Protein AF-A0A840XNC1-F1 (afdb_monomer_lite)

Foldseek 3Di:
DVLLVLLQVLLVQLQVQLCVVDDDNVLEDPGSVSLVVVCVVVVDDCPPHGSLLVSLLSLQVRLVVSPPPDSSSVSSLVSSCVSCVVVVNNVSNVVSVVVVVVVVVQVVCVVVVHDGPVVVPVPD

Radius of gyration: 16.2 Å; chains: 1; bounding box: 47×38×39 Å

Structure (mmCIF, N/CA/C/O backbone):
data_AF-A0A840XNC1-F1
#
_entry.id   AF-A0A840XNC1-F1
#
loop_
_atom_site.group_PDB
_atom_site.id
_atom_site.type_symbol
_atom_site.label_atom_id
_atom_site.label_alt_id
_atom_site.label_comp_id
_atom_site.label_asym_id
_atom_site.label_entity_id
_atom_site.label_seq_id
_atom_site.pdbx_PDB_ins_code
_atom_site.Cartn_x
_atom_site.Cartn_y
_atom_site.Cartn_z
_atom_site.occupancy
_atom_site.B_iso_or_equiv
_atom_site.auth_seq_id
_atom_site.auth_comp_id
_atom_site.auth_asym_id
_atom_site.auth_atom_id
_atom_site.pdbx_PDB_model_num
ATOM 1 N N . MET A 1 1 ? -0.980 -5.388 21.353 1.00 62.31 1 MET A N 1
ATOM 2 C CA . MET A 1 1 ? -1.779 -6.254 20.446 1.00 62.31 1 MET A CA 1
ATOM 3 C C . MET A 1 1 ? -2.781 -5.482 19.568 1.00 62.31 1 MET A C 1
ATOM 5 O O . MET A 1 1 ? -2.952 -5.842 18.411 1.00 62.31 1 MET A O 1
ATOM 9 N N . PHE A 1 2 ? -3.403 -4.395 20.051 1.00 86.94 2 PHE A N 1
ATOM 10 C CA . PHE A 1 2 ? -4.454 -3.657 19.321 1.00 86.94 2 PHE A CA 1
ATOM 11 C C . PHE A 1 2 ? -4.043 -3.033 17.978 1.00 86.94 2 PHE A C 1
ATOM 13 O O . PHE A 1 2 ? -4.868 -2.982 17.067 1.00 86.94 2 PHE A O 1
ATOM 20 N N . PHE A 1 3 ? -2.790 -2.585 17.837 1.00 92.50 3 PHE A N 1
ATOM 21 C CA . PHE A 1 3 ? -2.311 -1.920 16.620 1.00 92.50 3 PHE A CA 1
ATOM 22 C C . PHE A 1 3 ? -2.464 -2.804 15.376 1.00 92.50 3 PHE A C 1
ATOM 24 O O . PHE A 1 3 ? -3.212 -2.460 14.463 1.00 92.50 3 PHE A O 1
ATOM 31 N N . LYS A 1 4 ? -1.828 -3.986 15.379 1.00 91.19 4 LYS A N 1
ATOM 32 C CA . LYS A 1 4 ? -1.862 -4.932 14.254 1.00 91.19 4 LYS A CA 1
ATOM 33 C C . LYS A 1 4 ? -3.285 -5.360 13.913 1.00 91.19 4 LYS A C 1
ATOM 35 O O . LYS A 1 4 ? -3.645 -5.421 12.744 1.00 91.19 4 LYS A O 1
ATOM 40 N N . THR A 1 5 ? -4.130 -5.591 14.917 1.00 94.62 5 THR A N 1
ATOM 41 C CA . THR A 1 5 ? -5.539 -5.949 14.699 1.00 94.62 5 THR A CA 1
ATOM 42 C C . THR A 1 5 ? -6.315 -4.831 14.002 1.00 94.62 5 THR A C 1
ATOM 44 O O . THR A 1 5 ? -7.066 -5.104 13.061 1.00 94.62 5 THR A O 1
ATOM 47 N N . ARG A 1 6 ? -6.127 -3.571 14.424 1.00 95.50 6 ARG A N 1
ATOM 48 C CA . ARG A 1 6 ? -6.755 -2.398 13.792 1.00 95.50 6 ARG A CA 1
ATOM 49 C C . ARG A 1 6 ? -6.229 -2.188 12.371 1.00 95.50 6 ARG A C 1
ATOM 51 O O . ARG A 1 6 ? -7.036 -2.059 11.458 1.00 95.50 6 ARG A O 1
ATOM 58 N N . MET A 1 7 ? -4.918 -2.271 12.169 1.00 96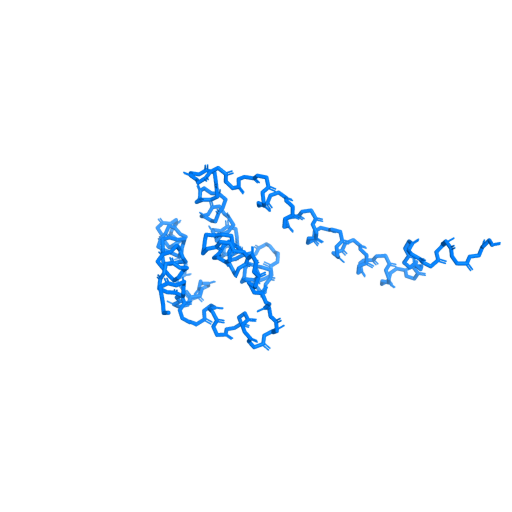.31 7 MET A N 1
ATOM 59 C CA . MET A 1 7 ? -4.273 -2.175 10.855 1.00 96.31 7 MET A CA 1
ATOM 60 C C . MET A 1 7 ? -4.792 -3.254 9.892 1.00 96.31 7 MET A C 1
ATOM 62 O O . MET A 1 7 ? -5.287 -2.946 8.811 1.00 96.31 7 MET A O 1
ATOM 66 N N . ARG A 1 8 ? -4.808 -4.527 10.314 1.00 96.06 8 ARG A N 1
ATOM 67 C CA . ARG A 1 8 ? -5.368 -5.641 9.527 1.00 96.06 8 ARG A CA 1
ATOM 68 C C . ARG A 1 8 ? -6.853 -5.469 9.224 1.00 96.06 8 ARG A C 1
ATOM 70 O O . ARG A 1 8 ? -7.336 -6.002 8.229 1.00 96.06 8 ARG A O 1
ATOM 77 N N . ARG A 1 9 ? -7.619 -4.797 10.089 1.00 96.88 9 ARG A N 1
ATOM 78 C CA . ARG A 1 9 ? -9.031 -4.485 9.814 1.00 96.88 9 ARG A CA 1
ATOM 79 C C . ARG A 1 9 ? -9.148 -3.491 8.656 1.00 96.88 9 ARG A C 1
ATOM 81 O O . ARG A 1 9 ? -9.991 -3.705 7.793 1.00 96.88 9 ARG A O 1
ATOM 88 N N . VAL A 1 10 ? -8.288 -2.474 8.608 1.00 96.94 10 VAL A N 1
ATOM 89 C CA . VAL A 1 10 ? -8.230 -1.522 7.486 1.00 96.94 10 VAL A CA 1
ATOM 90 C C . VAL A 1 10 ? -7.771 -2.221 6.203 1.00 96.94 10 VAL A C 1
ATOM 92 O O . VAL A 1 10 ? -8.471 -2.151 5.200 1.00 96.94 10 VAL A O 1
ATOM 95 N N . LEU A 1 11 ? -6.691 -3.010 6.246 1.00 96.50 11 LEU A N 1
ATOM 96 C CA . LEU A 1 11 ? -6.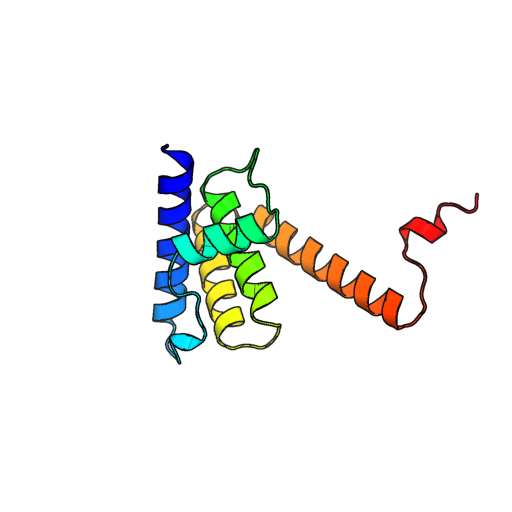226 -3.786 5.084 1.00 96.50 11 LEU A CA 1
ATOM 97 C C . LEU A 1 11 ? -7.301 -4.723 4.521 1.00 96.50 11 LEU A C 1
ATOM 99 O O . LEU A 1 11 ? -7.452 -4.839 3.309 1.00 96.50 11 LEU A O 1
ATOM 103 N N . ARG A 1 12 ? -8.080 -5.383 5.388 1.00 97.12 12 ARG A N 1
ATOM 104 C CA . ARG A 1 12 ? -9.199 -6.227 4.948 1.00 97.12 12 ARG A CA 1
ATOM 105 C C . ARG A 1 12 ? -10.277 -5.432 4.219 1.00 97.12 12 ARG A C 1
ATOM 107 O O . ARG A 1 12 ? -10.800 -5.938 3.234 1.00 97.12 12 ARG A O 1
ATOM 114 N N . ARG A 1 13 ? -10.592 -4.214 4.673 1.00 96.62 13 ARG A N 1
ATOM 115 C CA . ARG A 1 13 ? -11.542 -3.326 3.984 1.00 96.62 13 ARG A CA 1
ATOM 116 C C . ARG A 1 13 ? -11.026 -2.921 2.609 1.00 96.62 13 ARG A C 1
ATOM 118 O O . ARG A 1 13 ? -11.765 -3.050 1.642 1.00 96.62 13 ARG A O 1
ATOM 125 N N . ILE A 1 14 ? -9.756 -2.523 2.521 1.00 96.44 14 ILE A N 1
ATOM 126 C CA . ILE A 1 14 ? -9.111 -2.165 1.250 1.00 96.44 14 ILE A CA 1
ATOM 127 C C . ILE A 1 14 ? -9.146 -3.356 0.282 1.00 96.44 14 ILE A C 1
ATOM 129 O O . ILE A 1 14 ? -9.612 -3.217 -0.843 1.00 96.44 14 ILE A O 1
ATOM 133 N N . LEU A 1 15 ? -8.731 -4.549 0.724 1.00 94.88 15 LEU A N 1
ATOM 134 C CA . LEU A 1 15 ? -8.750 -5.753 -0.116 1.00 94.88 15 LEU A CA 1
ATOM 135 C C . LEU A 1 15 ? -10.167 -6.161 -0.533 1.00 94.88 15 LEU A C 1
ATOM 137 O O . LEU A 1 15 ? -10.369 -6.569 -1.673 1.00 94.88 15 LEU A O 1
ATOM 141 N N . ALA A 1 16 ? -11.147 -6.062 0.366 1.00 94.25 16 ALA A N 1
ATOM 142 C CA . ALA A 1 16 ? -12.540 -6.349 0.036 1.00 94.25 16 ALA A CA 1
ATOM 143 C C . ALA A 1 16 ? -13.070 -5.376 -1.026 1.00 94.25 16 ALA A C 1
ATOM 145 O O . ALA A 1 16 ? -13.666 -5.815 -2.005 1.00 94.25 16 ALA A O 1
ATOM 146 N N . ALA A 1 17 ? -12.786 -4.079 -0.878 1.00 94.00 17 ALA A N 1
ATOM 147 C CA . ALA A 1 17 ? -13.157 -3.067 -1.860 1.00 94.00 17 ALA A CA 1
ATOM 148 C C . ALA A 1 17 ? -12.459 -3.295 -3.210 1.00 94.00 17 ALA A C 1
ATOM 150 O O . ALA A 1 17 ? -13.109 -3.208 -4.245 1.00 94.00 17 ALA A O 1
ATOM 151 N N . ALA A 1 18 ? -11.172 -3.654 -3.212 1.00 92.94 18 ALA A N 1
ATOM 152 C CA . ALA A 1 18 ? -10.436 -3.964 -4.437 1.00 92.94 18 ALA A CA 1
ATOM 153 C C . ALA A 1 18 ? -11.006 -5.194 -5.166 1.00 92.94 18 ALA A C 1
ATOM 155 O O . ALA A 1 18 ? -11.054 -5.210 -6.392 1.00 92.94 18 ALA A O 1
ATOM 156 N N . ARG A 1 19 ? -11.468 -6.217 -4.432 1.00 91.50 19 ARG A N 1
ATOM 157 C CA . ARG A 1 19 ? -12.111 -7.412 -5.014 1.00 91.50 19 ARG A CA 1
ATOM 158 C C . ARG A 1 19 ? -13.509 -7.135 -5.551 1.00 91.50 19 ARG A C 1
ATOM 160 O O . ARG A 1 19 ? -13.899 -7.734 -6.546 1.00 91.50 19 ARG A O 1
ATOM 167 N N . ALA A 1 20 ? -14.246 -6.232 -4.910 1.00 90.50 20 ALA A N 1
ATOM 168 C CA . ALA A 1 20 ? -15.580 -5.843 -5.353 1.00 90.50 20 ALA A CA 1
ATOM 169 C C . ALA A 1 20 ? -15.571 -5.139 -6.724 1.00 90.50 20 ALA A C 1
ATOM 171 O O . ALA A 1 20 ? -16.586 -5.144 -7.408 1.00 90.50 20 ALA A O 1
ATOM 172 N N . GLU A 1 21 ? -14.430 -4.589 -7.158 1.00 86.38 21 GLU A N 1
ATOM 173 C CA . GLU A 1 21 ? -14.272 -4.005 -8.500 1.00 86.38 21 GLU A CA 1
ATOM 174 C C . GLU A 1 21 ? -14.200 -5.053 -9.637 1.00 86.38 21 GLU A C 1
ATOM 176 O O . GLU A 1 21 ? -14.108 -4.677 -10.803 1.00 86.38 21 GLU A O 1
ATOM 181 N N . GLY A 1 22 ? -14.257 -6.356 -9.325 1.00 75.06 22 GLY A N 1
ATOM 182 C CA . GLY A 1 22 ? -14.291 -7.449 -10.304 1.00 75.06 22 GLY A CA 1
ATOM 183 C C . GLY A 1 22 ? -12.932 -7.806 -10.927 1.00 75.06 22 GLY A C 1
ATOM 184 O O . GLY A 1 22 ? -11.919 -7.141 -10.700 1.00 75.06 22 GLY A O 1
ATOM 185 N N . GLY A 1 23 ? -12.907 -8.877 -11.730 1.00 70.38 23 GLY A N 1
ATOM 186 C CA . GLY A 1 23 ? -11.719 -9.423 -12.409 1.00 70.38 23 GLY A CA 1
ATOM 187 C C . GLY A 1 23 ? -11.028 -10.572 -11.663 1.00 70.38 23 GLY A C 1
ATOM 188 O O . GLY A 1 23 ? -11.504 -11.018 -10.624 1.00 70.38 23 GLY A O 1
ATOM 189 N N . ASP A 1 24 ? -9.915 -11.068 -12.216 1.00 72.12 24 ASP A N 1
ATOM 190 C CA . ASP A 1 24 ? -9.240 -12.268 -11.703 1.00 72.12 24 ASP A CA 1
ATOM 191 C C . ASP A 1 24 ? -8.741 -12.081 -10.250 1.00 72.12 24 ASP A C 1
ATOM 193 O O . ASP A 1 24 ? -7.865 -11.234 -10.007 1.00 72.12 24 ASP A O 1
ATOM 197 N N . PRO A 1 25 ? -9.261 -12.855 -9.275 1.00 66.00 25 PRO A N 1
ATOM 198 C CA . PRO A 1 25 ? -8.852 -12.766 -7.877 1.00 66.00 25 PRO A CA 1
ATOM 199 C C . PRO A 1 25 ? -7.382 -13.130 -7.649 1.00 66.00 25 PRO A C 1
ATOM 201 O O . PRO A 1 25 ? -6.812 -12.661 -6.664 1.00 66.00 25 PRO A O 1
ATOM 204 N N . VAL A 1 26 ? -6.755 -13.901 -8.546 1.00 71.88 26 VAL A N 1
ATOM 205 C CA . VAL A 1 26 ? -5.337 -14.296 -8.446 1.00 71.88 26 VAL A CA 1
ATOM 206 C C . VAL A 1 26 ? -4.411 -13.081 -8.516 1.00 71.88 26 VAL A C 1
ATOM 208 O O . VAL A 1 26 ? -3.342 -13.064 -7.911 1.00 71.88 26 VAL A O 1
ATOM 211 N N . SER A 1 27 ? -4.849 -12.019 -9.192 1.00 79.12 27 SER A N 1
ATOM 212 C CA . SER A 1 27 ? -4.077 -10.784 -9.310 1.00 79.12 27 SER A CA 1
ATOM 213 C C . SER A 1 27 ? -4.034 -9.953 -8.027 1.00 79.12 27 SER A C 1
ATOM 215 O O . SER A 1 27 ? -3.263 -9.006 -7.972 1.00 79.12 27 SER A O 1
ATOM 217 N N . LEU A 1 28 ? -4.848 -10.243 -7.005 1.00 85.38 28 LEU A N 1
ATOM 218 C CA . LEU A 1 28 ? -4.851 -9.488 -5.752 1.00 85.38 28 LEU A CA 1
ATOM 219 C C . LEU A 1 28 ? -4.208 -10.291 -4.614 1.00 85.38 28 LEU A C 1
ATOM 221 O O . LEU A 1 28 ? -4.349 -11.511 -4.549 1.00 85.38 28 LEU A O 1
ATOM 225 N N . PRO A 1 29 ? -3.574 -9.615 -3.640 1.00 86.00 29 PRO A N 1
ATOM 226 C CA . PRO A 1 29 ? -3.041 -10.282 -2.462 1.00 86.00 29 PRO A CA 1
ATOM 227 C C . PRO A 1 29 ? -4.117 -11.120 -1.741 1.00 86.00 29 PRO A C 1
ATOM 229 O O . PRO A 1 29 ? -5.239 -10.636 -1.536 1.00 86.00 29 PRO A O 1
ATOM 232 N N . PRO A 1 30 ? -3.807 -12.356 -1.305 1.00 85.38 30 PRO A N 1
ATOM 233 C CA . PRO A 1 30 ? -4.808 -13.278 -0.766 1.00 85.38 30 PRO A CA 1
ATOM 234 C C . PRO A 1 30 ? -5.353 -12.833 0.595 1.00 85.38 30 PRO A C 1
ATOM 236 O O . PRO A 1 30 ? -6.554 -12.937 0.855 1.00 85.38 30 PRO A O 1
ATOM 239 N N . THR A 1 31 ? -4.514 -12.284 1.478 1.00 91.56 31 THR A N 1
ATOM 240 C CA . THR A 1 31 ? -4.945 -11.872 2.822 1.00 91.56 31 THR A CA 1
ATOM 241 C C . THR A 1 31 ? -4.212 -10.631 3.329 1.00 91.56 31 THR A C 1
ATOM 243 O O . THR A 1 31 ? -3.116 -10.296 2.887 1.00 91.56 31 THR A O 1
ATOM 246 N N . ALA A 1 32 ? -4.800 -9.968 4.329 1.00 92.69 32 ALA A N 1
ATOM 247 C CA . ALA A 1 32 ? -4.137 -8.877 5.044 1.00 92.69 32 ALA A CA 1
ATOM 248 C C . ALA A 1 32 ? -2.898 -9.349 5.829 1.00 92.69 32 ALA A C 1
ATOM 250 O O . ALA A 1 32 ? -1.948 -8.590 5.980 1.00 92.69 32 ALA A O 1
ATOM 251 N N . ALA A 1 33 ? -2.901 -10.593 6.326 1.00 94.06 33 ALA A N 1
ATOM 252 C CA . ALA A 1 33 ? -1.745 -11.171 7.012 1.00 94.06 33 ALA A CA 1
ATOM 253 C C . ALA A 1 33 ? -0.591 -11.444 6.037 1.00 94.06 33 ALA A C 1
ATOM 255 O O . ALA A 1 33 ? 0.556 -11.176 6.374 1.00 94.06 33 ALA A O 1
ATOM 256 N N . TYR A 1 34 ? -0.905 -11.903 4.821 1.00 93.44 34 TYR A N 1
ATOM 257 C CA . TYR A 1 34 ? 0.068 -12.042 3.739 1.00 93.44 34 TYR A CA 1
ATOM 258 C C . TYR A 1 34 ? 0.710 -10.694 3.393 1.00 93.44 34 TYR A C 1
ATOM 260 O O . TYR A 1 34 ? 1.929 -10.599 3.321 1.00 93.44 34 TYR A O 1
ATOM 268 N N . LEU A 1 35 ? -0.099 -9.637 3.256 1.00 92.50 35 LEU A N 1
ATOM 269 C CA . LEU A 1 35 ? 0.406 -8.287 3.005 1.00 92.50 35 LEU A CA 1
ATOM 270 C C . LEU A 1 35 ? 1.314 -7.760 4.119 1.00 92.50 35 LEU A C 1
ATOM 272 O O . LEU A 1 35 ? 2.385 -7.234 3.832 1.00 92.50 35 LEU A O 1
ATOM 276 N N . GLU A 1 36 ? 0.914 -7.923 5.383 1.00 93.38 36 GLU A N 1
ATOM 277 C CA . GLU A 1 36 ? 1.768 -7.554 6.518 1.00 93.38 36 GLU A CA 1
ATOM 278 C C . GLU A 1 36 ? 3.087 -8.334 6.500 1.00 93.38 36 GLU A C 1
ATOM 280 O O . GLU A 1 36 ? 4.143 -7.741 6.700 1.00 93.38 36 GLU A O 1
ATOM 285 N N . GLY A 1 37 ? 3.033 -9.648 6.256 1.00 92.50 37 GLY A N 1
ATOM 286 C CA . GLY A 1 37 ? 4.222 -10.495 6.187 1.00 92.50 37 GLY A CA 1
ATOM 287 C C . GLY A 1 37 ? 5.174 -10.068 5.072 1.00 92.50 37 GLY A C 1
ATOM 288 O O . GLY A 1 37 ? 6.370 -9.949 5.313 1.00 92.50 37 GLY A O 1
ATOM 289 N N . GLN A 1 38 ? 4.645 -9.759 3.885 1.00 92.25 38 GLN A N 1
ATOM 290 C CA . GLN A 1 38 ? 5.445 -9.271 2.759 1.00 92.25 38 GLN A CA 1
ATOM 291 C C . GLN A 1 38 ? 6.076 -7.906 3.039 1.00 92.25 38 GLN A C 1
ATOM 293 O O . GLN A 1 38 ? 7.248 -7.693 2.739 1.00 92.25 38 GLN A O 1
ATOM 298 N N . ALA A 1 39 ? 5.328 -6.987 3.652 1.00 91.88 39 ALA A N 1
ATOM 299 C CA . ALA A 1 39 ? 5.871 -5.692 4.037 1.00 91.88 39 ALA A CA 1
ATOM 300 C C . ALA A 1 39 ? 6.988 -5.843 5.087 1.00 91.88 39 ALA A C 1
ATOM 302 O O . ALA A 1 39 ? 8.055 -5.251 4.940 1.00 91.88 39 ALA A O 1
ATOM 303 N N . ALA A 1 40 ? 6.796 -6.705 6.091 1.00 92.12 40 ALA A N 1
ATOM 304 C CA . ALA A 1 40 ? 7.827 -7.008 7.083 1.00 92.12 40 ALA A CA 1
ATOM 305 C C . ALA A 1 40 ? 9.077 -7.653 6.458 1.00 92.12 40 ALA A C 1
ATOM 307 O O . ALA A 1 40 ? 10.192 -7.274 6.805 1.00 92.12 40 ALA A O 1
ATOM 308 N N . ALA A 1 41 ? 8.907 -8.581 5.509 1.00 91.31 41 ALA A N 1
ATOM 309 C CA . ALA A 1 41 ? 10.015 -9.224 4.797 1.00 91.31 41 ALA A CA 1
ATOM 310 C C . ALA A 1 41 ? 10.842 -8.232 3.958 1.00 91.31 41 ALA A C 1
ATOM 312 O O . ALA A 1 41 ? 12.032 -8.445 3.748 1.00 91.31 41 ALA A O 1
ATOM 313 N N . ARG A 1 42 ? 10.231 -7.126 3.520 1.00 87.25 42 ARG A N 1
ATOM 314 C CA . ARG A 1 42 ? 10.903 -6.008 2.835 1.00 87.25 42 ARG A CA 1
ATOM 315 C C . ARG A 1 42 ? 11.496 -4.966 3.786 1.00 87.25 42 ARG A C 1
ATOM 317 O O . ARG A 1 42 ? 12.020 -3.959 3.327 1.00 87.25 42 ARG A O 1
ATOM 324 N N . GLY A 1 43 ? 11.403 -5.182 5.097 1.00 90.50 43 GLY A N 1
ATOM 325 C CA . GLY A 1 43 ? 11.931 -4.259 6.099 1.00 90.50 43 GLY A CA 1
ATOM 326 C C . GLY A 1 43 ? 11.101 -2.987 6.290 1.00 90.50 43 GLY A C 1
ATOM 327 O O . GLY A 1 43 ? 11.598 -2.034 6.888 1.00 9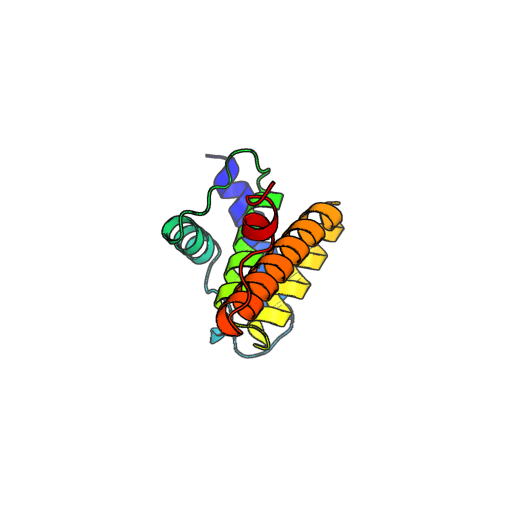0.50 43 GLY A O 1
ATOM 328 N N . LEU A 1 44 ? 9.844 -2.948 5.826 1.00 89.81 44 LEU A N 1
ATOM 329 C CA . LEU A 1 44 ? 8.973 -1.797 6.070 1.00 89.81 44 LEU A CA 1
ATOM 330 C C . LEU A 1 44 ? 8.683 -1.651 7.562 1.00 89.81 44 LEU A C 1
ATOM 332 O O . LEU A 1 44 ? 8.103 -2.529 8.205 1.00 89.81 44 LEU A O 1
ATOM 336 N N . SER A 1 45 ? 9.055 -0.492 8.096 1.00 87.69 45 SER A N 1
ATOM 337 C CA . SER A 1 45 ? 8.695 -0.074 9.442 1.00 87.69 45 SER A CA 1
ATOM 338 C C . SER A 1 45 ? 7.447 0.798 9.395 1.00 87.69 45 SER A C 1
ATOM 340 O O . SER A 1 45 ? 7.348 1.734 8.611 1.00 87.69 45 SER A O 1
ATOM 342 N N . TRP A 1 46 ? 6.508 0.521 10.291 1.00 88.00 46 TRP A N 1
ATOM 343 C CA . TRP A 1 46 ? 5.321 1.347 10.539 1.00 88.00 46 TRP A CA 1
ATOM 344 C C . TRP A 1 46 ? 5.348 1.953 11.947 1.00 88.00 46 TRP A C 1
ATOM 346 O O . TRP A 1 46 ? 4.311 2.199 12.567 1.00 88.00 46 TRP A O 1
ATOM 356 N N . ARG A 1 47 ? 6.549 2.155 12.501 1.00 87.94 47 ARG A N 1
ATOM 357 C CA . ARG A 1 47 ? 6.730 2.837 13.785 1.00 87.94 47 ARG A CA 1
ATOM 358 C C . ARG A 1 47 ? 6.396 4.321 13.621 1.00 87.94 47 ARG A C 1
ATOM 360 O O . ARG A 1 47 ? 6.861 4.951 12.685 1.00 87.94 47 ARG A O 1
ATOM 367 N N . GLY A 1 48 ? 5.598 4.866 14.537 1.00 90.56 48 GLY A N 1
ATOM 368 C CA . GLY A 1 48 ? 5.151 6.264 14.472 1.00 90.56 48 GLY A CA 1
ATOM 369 C C . GLY A 1 48 ? 3.948 6.504 13.555 1.00 90.56 48 GLY A C 1
ATOM 370 O O . GLY A 1 48 ? 3.366 7.578 13.618 1.00 90.56 48 GLY A O 1
ATOM 371 N N . LEU A 1 49 ? 3.524 5.503 12.777 1.00 94.62 49 LEU A N 1
ATOM 372 C CA . LEU A 1 49 ? 2.299 5.570 11.984 1.00 94.62 49 LEU A CA 1
ATOM 373 C C . LEU A 1 49 ? 1.091 5.140 12.814 1.00 94.62 49 LEU A C 1
ATOM 375 O O . LEU A 1 49 ? 1.178 4.244 13.656 1.00 94.62 49 LEU A O 1
ATOM 379 N N . SER A 1 50 ? -0.069 5.719 12.530 1.00 96.25 50 SER A N 1
ATOM 380 C CA . SER A 1 50 ? -1.352 5.182 12.971 1.00 96.25 50 SER A CA 1
ATOM 381 C C . SER A 1 50 ? -1.665 3.851 12.261 1.00 96.25 50 SER A C 1
ATOM 383 O O . SER A 1 50 ? -1.125 3.552 11.192 1.00 96.25 50 SER A O 1
ATOM 385 N N . PRO A 1 51 ? -2.591 3.027 12.792 1.00 96.56 51 PRO A N 1
ATOM 386 C CA . PRO A 1 51 ? -2.967 1.772 12.139 1.00 96.56 51 PRO A CA 1
ATOM 387 C C . PRO A 1 51 ? -3.516 1.942 10.714 1.00 96.56 51 PRO A C 1
ATOM 389 O O . PRO A 1 51 ? -3.434 1.009 9.919 1.00 96.56 51 PRO A O 1
ATOM 392 N N . ALA A 1 52 ? -4.122 3.093 10.407 1.00 96.56 52 ALA A N 1
ATOM 393 C CA . ALA A 1 52 ? -4.666 3.376 9.084 1.00 96.56 52 ALA A CA 1
ATOM 394 C C . ALA A 1 52 ? -3.563 3.788 8.101 1.00 96.56 52 ALA A C 1
ATOM 396 O O . ALA A 1 52 ? -3.514 3.243 7.004 1.00 96.56 52 ALA A O 1
ATOM 397 N N . GLU A 1 53 ? -2.641 4.659 8.515 1.00 97.38 53 GLU A N 1
ATOM 398 C CA . GLU A 1 53 ? -1.466 5.035 7.714 1.00 97.38 53 GLU A CA 1
ATOM 399 C C . GLU A 1 53 ? -0.591 3.817 7.407 1.00 97.38 53 GLU A C 1
ATOM 401 O O . GLU A 1 53 ? -0.229 3.590 6.257 1.00 97.38 53 GLU A O 1
ATOM 406 N N . ALA A 1 54 ? -0.346 2.957 8.401 1.00 96.50 54 ALA A N 1
ATOM 407 C CA . ALA A 1 54 ? 0.384 1.708 8.200 1.00 96.50 54 ALA A CA 1
ATOM 408 C C . ALA A 1 54 ? -0.305 0.782 7.181 1.00 96.50 54 ALA A C 1
ATOM 410 O O . ALA A 1 54 ? 0.353 0.173 6.342 1.00 96.50 54 ALA A O 1
ATOM 411 N N . ALA A 1 55 ? -1.637 0.684 7.223 1.00 97.00 55 ALA A N 1
ATOM 412 C CA . ALA A 1 55 ? -2.393 -0.108 6.256 1.00 97.00 55 ALA A CA 1
ATOM 413 C C . ALA A 1 55 ? -2.314 0.473 4.835 1.00 97.00 55 ALA A C 1
ATOM 415 O O . ALA A 1 55 ? -2.190 -0.292 3.880 1.00 97.00 55 ALA A O 1
ATOM 416 N N . LEU A 1 56 ? -2.368 1.800 4.695 1.00 96.81 56 LEU A N 1
ATOM 417 C CA . LEU A 1 56 ? -2.223 2.484 3.410 1.00 96.81 56 LEU A CA 1
ATOM 418 C C . LEU A 1 56 ? -0.817 2.305 2.833 1.00 96.81 56 LEU A C 1
ATOM 420 O O . LEU A 1 56 ? -0.700 1.955 1.664 1.00 96.81 56 LEU A O 1
ATOM 424 N N . LEU A 1 57 ? 0.226 2.443 3.658 1.00 96.06 57 LEU A N 1
ATOM 425 C CA . LEU A 1 57 ? 1.611 2.177 3.266 1.00 96.06 57 LEU A CA 1
ATOM 426 C C . LEU A 1 57 ? 1.778 0.739 2.752 1.00 96.06 57 LEU A C 1
ATOM 428 O O . LEU A 1 57 ? 2.277 0.524 1.653 1.00 96.06 57 LEU A O 1
ATOM 432 N N . ILE A 1 58 ? 1.293 -0.256 3.503 1.00 96.00 58 ILE A N 1
ATOM 433 C CA . ILE A 1 58 ? 1.364 -1.668 3.093 1.00 96.00 58 ILE A CA 1
ATOM 434 C C . ILE A 1 58 ? 0.596 -1.911 1.781 1.00 96.00 58 ILE A C 1
ATOM 436 O O . ILE A 1 58 ? 1.061 -2.659 0.922 1.00 96.00 58 ILE A O 1
ATOM 440 N N . ALA A 1 59 ? -0.583 -1.304 1.613 1.00 95.31 59 ALA A N 1
ATOM 441 C CA . ALA A 1 59 ? -1.365 -1.428 0.383 1.00 95.31 59 ALA A CA 1
ATOM 442 C C . ALA A 1 59 ? -0.666 -0.765 -0.817 1.00 95.31 59 ALA A C 1
ATOM 444 O O . ALA A 1 59 ? -0.680 -1.324 -1.914 1.00 95.31 59 ALA A O 1
ATOM 445 N N . HIS A 1 60 ? -0.023 0.384 -0.606 1.00 94.75 60 HIS A N 1
ATOM 446 C CA . HIS A 1 60 ? 0.769 1.075 -1.618 1.00 94.75 60 HIS A CA 1
ATOM 447 C C . HIS A 1 60 ? 1.973 0.232 -2.062 1.00 94.75 60 HIS A C 1
ATOM 449 O O . HIS A 1 60 ? 2.173 0.012 -3.252 1.00 94.75 60 HIS A O 1
ATOM 455 N N . GLU A 1 61 ? 2.714 -0.340 -1.119 1.00 93.31 61 GLU A N 1
ATOM 456 C CA . GLU A 1 61 ? 3.854 -1.224 -1.396 1.00 93.31 61 GLU A CA 1
ATOM 457 C 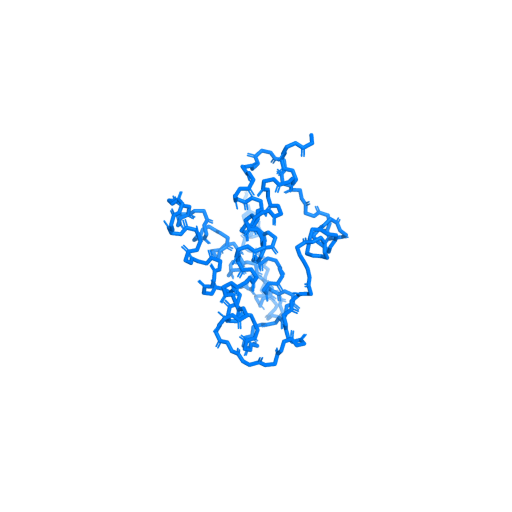C . GLU A 1 61 ? 3.453 -2.509 -2.122 1.00 93.31 61 GLU A C 1
ATOM 459 O O . GLU A 1 61 ? 4.151 -3.007 -3.011 1.00 93.31 61 GLU A O 1
ATOM 464 N N . ALA A 1 62 ? 2.292 -3.057 -1.771 1.00 93.19 62 ALA A N 1
ATOM 465 C CA . ALA A 1 62 ? 1.718 -4.177 -2.497 1.00 93.19 62 ALA A CA 1
ATOM 466 C C . ALA A 1 62 ? 1.392 -3.795 -3.944 1.00 93.19 62 ALA A C 1
ATOM 468 O O . ALA A 1 62 ? 1.755 -4.535 -4.854 1.00 93.19 62 ALA A O 1
ATOM 469 N N . ARG A 1 63 ? 0.774 -2.626 -4.158 1.00 92.12 63 ARG A N 1
ATOM 470 C CA . ARG A 1 63 ? 0.484 -2.091 -5.494 1.00 92.12 63 ARG A CA 1
ATOM 471 C C . ARG A 1 63 ? 1.760 -1.954 -6.324 1.00 92.12 63 ARG A C 1
ATOM 473 O O . ARG A 1 63 ? 1.784 -2.428 -7.456 1.00 92.12 63 ARG A O 1
ATOM 480 N N . LEU A 1 64 ? 2.814 -1.352 -5.770 1.00 90.62 64 LEU A N 1
ATOM 481 C CA . LEU A 1 64 ? 4.092 -1.184 -6.470 1.00 90.62 64 LEU A CA 1
ATOM 482 C C . LEU A 1 64 ? 4.695 -2.534 -6.879 1.00 90.62 64 LEU A C 1
ATOM 484 O O . LEU A 1 64 ? 5.116 -2.704 -8.021 1.00 90.62 64 LEU A O 1
ATOM 488 N N . ALA A 1 65 ? 4.668 -3.521 -5.982 1.00 89.44 65 ALA A N 1
ATOM 489 C CA . ALA A 1 65 ? 5.197 -4.855 -6.260 1.00 89.44 65 ALA A CA 1
ATOM 490 C C . ALA A 1 65 ? 4.415 -5.640 -7.322 1.00 89.44 65 ALA A C 1
ATOM 492 O O . ALA A 1 65 ? 4.961 -6.562 -7.920 1.00 89.44 65 ALA A O 1
ATOM 493 N N . MET A 1 66 ? 3.150 -5.294 -7.554 1.00 89.31 66 MET A N 1
ATOM 494 C CA . MET A 1 66 ? 2.340 -5.887 -8.619 1.00 89.31 66 MET A CA 1
ATOM 495 C C . MET A 1 66 ? 2.669 -5.320 -10.007 1.00 89.31 66 MET A C 1
ATOM 497 O O . MET A 1 66 ? 2.210 -5.864 -11.009 1.00 89.31 66 MET A O 1
ATOM 501 N N . GLY A 1 67 ? 3.455 -4.243 -10.075 1.00 84.19 67 GLY A N 1
ATOM 502 C CA . GLY A 1 67 ? 3.865 -3.602 -11.316 1.00 84.19 67 GLY A CA 1
ATOM 503 C C . GLY A 1 67 ? 2.854 -2.578 -11.833 1.00 84.19 67 GLY A C 1
ATOM 504 O O . GLY A 1 67 ? 1.631 -2.772 -11.787 1.00 84.19 67 GLY A O 1
ATOM 505 N N . ALA A 1 68 ? 3.396 -1.474 -12.352 1.00 73.75 68 ALA A N 1
ATOM 506 C CA . ALA A 1 68 ? 2.624 -0.422 -12.998 1.00 73.75 68 ALA A CA 1
ATOM 507 C C . ALA A 1 68 ? 1.847 -0.986 -14.201 1.00 73.75 68 ALA A C 1
ATOM 509 O O . ALA A 1 68 ? 2.389 -1.744 -15.002 1.00 73.75 68 ALA A O 1
ATOM 510 N N . GLY A 1 69 ? 0.568 -0.621 -14.315 1.00 75.19 69 GLY A N 1
ATOM 511 C CA . GLY A 1 69 ? -0.304 -1.050 -15.414 1.00 75.19 69 GLY A CA 1
ATOM 512 C C . GLY A 1 69 ? -1.049 -2.369 -15.190 1.00 75.19 69 GLY A C 1
ATOM 513 O O . GLY A 1 69 ? -1.929 -2.698 -15.984 1.00 75.19 69 GLY A O 1
ATOM 514 N N . SER A 1 70 ? -0.786 -3.110 -14.105 1.00 88.75 70 SER A N 1
ATOM 515 C CA . SER A 1 70 ? -1.602 -4.289 -13.793 1.00 88.75 70 SER A CA 1
ATOM 516 C C . SER A 1 70 ? -3.010 -3.885 -13.331 1.00 88.75 70 SER A C 1
ATOM 518 O O . SER A 1 70 ? -3.194 -2.955 -12.538 1.00 88.75 70 SER A O 1
ATOM 520 N N . ALA A 1 71 ? -4.031 -4.619 -13.787 1.00 89.00 71 ALA A N 1
ATOM 521 C CA . ALA A 1 71 ? -5.416 -4.378 -13.372 1.00 89.00 71 ALA A CA 1
ATOM 522 C C . ALA A 1 71 ? -5.586 -4.499 -11.846 1.00 89.00 71 ALA A C 1
ATOM 524 O O . ALA A 1 71 ? -6.331 -3.736 -11.231 1.00 89.00 71 ALA A O 1
ATOM 525 N N . GLY A 1 72 ? -4.854 -5.429 -11.222 1.00 90.19 72 GLY A N 1
ATOM 526 C CA . GLY A 1 72 ? -4.826 -5.587 -9.773 1.00 90.19 72 GLY A CA 1
ATOM 527 C C . GLY A 1 72 ? -4.248 -4.365 -9.052 1.00 90.19 72 GLY A C 1
ATOM 528 O O . GLY A 1 72 ? -4.826 -3.939 -8.053 1.00 90.19 72 GLY A O 1
ATOM 529 N N . ALA A 1 73 ? -3.170 -3.764 -9.573 1.00 91.62 73 ALA A N 1
ATOM 530 C CA . ALA A 1 73 ? -2.566 -2.576 -8.977 1.00 91.62 73 ALA A CA 1
ATOM 531 C C . ALA A 1 73 ? -3.538 -1.393 -9.035 1.00 91.62 73 ALA A C 1
ATOM 533 O O . ALA A 1 73 ? -3.776 -0.755 -8.015 1.00 91.62 73 ALA A O 1
ATOM 534 N N . ALA A 1 74 ? -4.181 -1.165 -10.184 1.00 91.50 74 ALA A N 1
ATOM 535 C CA . ALA A 1 74 ? -5.148 -0.079 -10.347 1.00 91.50 74 ALA A CA 1
ATOM 536 C C . ALA A 1 74 ? -6.365 -0.218 -9.412 1.00 91.50 74 ALA A C 1
ATOM 538 O O . ALA A 1 74 ? -6.825 0.764 -8.828 1.00 91.50 74 ALA A O 1
ATOM 539 N N . ARG A 1 75 ? -6.879 -1.442 -9.228 1.00 92.94 75 ARG A N 1
ATOM 540 C CA . ARG A 1 75 ? -7.964 -1.713 -8.266 1.00 92.94 75 ARG A CA 1
ATOM 541 C C . ARG A 1 75 ? -7.524 -1.454 -6.830 1.00 92.94 75 ARG A C 1
ATOM 543 O O . ARG A 1 75 ? -8.248 -0.820 -6.063 1.00 92.94 75 ARG A O 1
ATOM 550 N N . LEU A 1 76 ? -6.340 -1.942 -6.462 1.00 93.38 76 LEU A N 1
ATOM 551 C CA . LEU A 1 76 ? -5.806 -1.763 -5.117 1.00 93.38 76 LEU A CA 1
ATOM 552 C C . LEU A 1 76 ? -5.546 -0.282 -4.811 1.00 93.38 76 LEU A C 1
ATOM 554 O O . LEU A 1 76 ? -5.870 0.173 -3.717 1.00 93.38 76 LEU A O 1
ATOM 558 N N . GLU A 1 77 ? -5.047 0.470 -5.791 1.00 94.38 77 GLU A N 1
ATOM 559 C CA . GLU A 1 77 ? -4.849 1.917 -5.720 1.00 94.38 77 GLU A CA 1
ATOM 560 C C . GLU A 1 77 ? -6.157 2.655 -5.443 1.00 94.38 77 GLU A C 1
ATOM 562 O O . GLU A 1 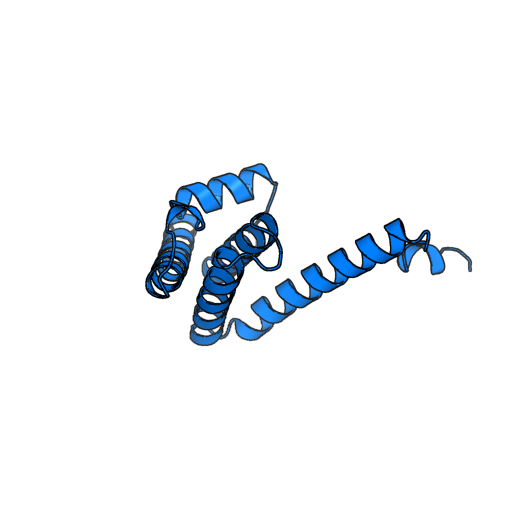77 ? -6.258 3.393 -4.465 1.00 94.38 77 GLU A O 1
ATOM 567 N N . ARG A 1 78 ? -7.190 2.420 -6.261 1.00 94.50 78 ARG A N 1
ATOM 568 C CA . ARG A 1 78 ? -8.496 3.067 -6.087 1.00 94.50 78 ARG A CA 1
ATOM 569 C C . ARG A 1 78 ? -9.118 2.733 -4.736 1.00 94.50 78 ARG A C 1
ATOM 571 O O . ARG A 1 78 ? -9.643 3.621 -4.065 1.00 94.50 78 ARG A O 1
ATOM 578 N N . ALA A 1 79 ? -9.039 1.473 -4.313 1.00 95.81 79 ALA A N 1
ATOM 579 C CA . ALA A 1 79 ? -9.545 1.043 -3.015 1.00 95.81 79 ALA A CA 1
ATOM 580 C C . ALA A 1 79 ? -8.801 1.710 -1.846 1.00 95.81 79 ALA A C 1
ATOM 582 O O . ALA A 1 79 ? -9.442 2.193 -0.911 1.00 95.81 79 ALA A O 1
ATOM 583 N N . ALA A 1 80 ? -7.468 1.764 -1.903 1.00 95.88 80 ALA A N 1
ATOM 584 C CA . ALA A 1 80 ? -6.649 2.415 -0.885 1.00 95.88 80 ALA A CA 1
ATOM 585 C C . ALA A 1 80 ? -6.895 3.930 -0.844 1.00 95.88 80 ALA A C 1
ATOM 587 O O . ALA A 1 80 ? -7.092 4.480 0.237 1.00 95.88 80 ALA A O 1
ATOM 588 N N . ARG A 1 81 ? -6.987 4.587 -2.005 1.00 96.31 81 ARG A N 1
ATOM 589 C CA . ARG A 1 81 ? -7.274 6.021 -2.111 1.00 96.31 81 ARG A CA 1
ATOM 590 C C . ARG A 1 81 ? -8.630 6.389 -1.511 1.00 96.31 81 ARG A C 1
ATOM 592 O O . ARG A 1 81 ? -8.694 7.298 -0.690 1.00 96.31 81 ARG A O 1
ATOM 599 N N . ARG A 1 82 ? -9.694 5.640 -1.826 1.00 96.19 82 ARG A N 1
ATOM 600 C CA . ARG A 1 82 ? -11.019 5.863 -1.216 1.00 96.19 82 ARG A CA 1
ATOM 601 C C . ARG A 1 82 ? -10.997 5.666 0.302 1.00 96.19 82 ARG A C 1
ATOM 603 O O . ARG A 1 82 ? -11.624 6.432 1.028 1.00 96.19 82 ARG A O 1
ATOM 610 N N . GLU A 1 83 ? -10.274 4.660 0.802 1.00 96.81 83 GLU A N 1
ATOM 611 C CA . GLU A 1 83 ? -10.135 4.449 2.251 1.00 96.81 83 GLU A CA 1
ATOM 612 C C . GLU A 1 83 ? -9.308 5.566 2.915 1.00 96.81 83 GLU A C 1
ATOM 614 O O . GLU A 1 83 ? -9.606 5.940 4.050 1.00 96.81 83 GLU A O 1
ATOM 619 N N . ALA A 1 84 ? -8.310 6.127 2.224 1.00 95.88 84 ALA A N 1
ATOM 620 C CA . ALA A 1 84 ? -7.553 7.283 2.694 1.00 95.88 84 ALA A CA 1
ATOM 621 C C . ALA A 1 84 ? -8.439 8.535 2.779 1.00 95.88 84 ALA A C 1
ATOM 623 O O . ALA A 1 84 ? -8.494 9.176 3.828 1.00 95.88 84 ALA A O 1
ATOM 624 N N . GLU A 1 85 ? -9.185 8.845 1.717 1.00 95.88 85 GLU A N 1
ATOM 625 C CA . GLU A 1 85 ? -10.118 9.978 1.655 1.00 95.88 85 GLU A CA 1
ATOM 626 C C . GLU A 1 85 ? -11.191 9.884 2.750 1.00 95.88 85 GLU A C 1
ATOM 628 O O . GLU A 1 85 ? -11.367 10.825 3.522 1.00 95.88 85 GLU A O 1
ATOM 633 N N . ALA A 1 86 ? -11.814 8.712 2.919 1.00 95.62 86 ALA A N 1
ATOM 634 C CA . ALA A 1 86 ? -12.821 8.468 3.958 1.00 95.62 86 ALA A CA 1
ATOM 635 C C . ALA A 1 86 ? -12.298 8.649 5.398 1.00 95.62 86 ALA A C 1
ATOM 637 O O . ALA A 1 86 ? -13.084 8.723 6.342 1.00 95.62 86 ALA A O 1
ATOM 638 N N . ARG A 1 87 ? -10.975 8.682 5.586 1.00 95.50 87 ARG A N 1
ATOM 639 C CA . ARG A 1 87 ? -10.309 8.852 6.883 1.00 95.50 87 ARG A CA 1
ATOM 640 C C . ARG A 1 87 ? -9.611 10.201 7.038 1.00 95.50 87 ARG A C 1
ATOM 642 O O . ARG A 1 87 ? -8.964 10.405 8.060 1.00 95.50 87 ARG A O 1
ATOM 649 N N . GLY A 1 88 ? -9.693 11.087 6.044 1.00 95.88 88 GLY A N 1
ATOM 650 C CA . GLY 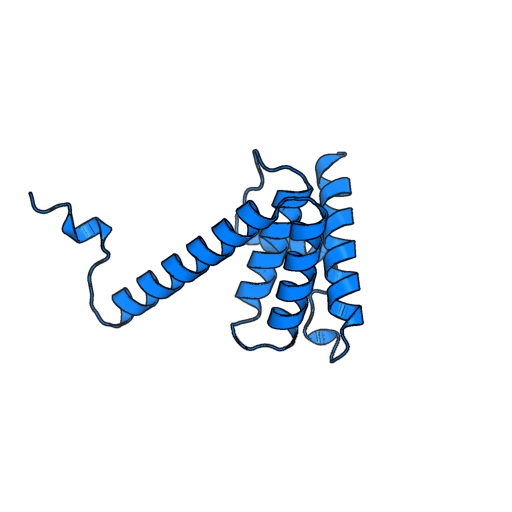A 1 88 ? -8.932 12.341 6.033 1.00 95.88 88 GLY A CA 1
ATOM 651 C C . GLY A 1 88 ? -7.422 12.153 5.830 1.00 95.88 88 GLY A C 1
ATOM 652 O O . GLY A 1 88 ? -6.650 13.069 6.083 1.00 95.88 88 GLY A O 1
ATOM 653 N N . LEU A 1 89 ? -6.986 10.982 5.355 1.00 96.75 89 LEU A N 1
ATOM 654 C CA . LEU A 1 89 ? -5.584 10.636 5.081 1.00 96.75 89 LEU A CA 1
ATOM 655 C C . LEU A 1 89 ? -5.197 10.860 3.608 1.00 96.75 89 LEU A C 1
ATOM 657 O O . LEU A 1 89 ? -4.198 10.322 3.136 1.00 96.75 89 LEU A O 1
ATOM 661 N N . GLY A 1 90 ? -5.976 11.656 2.871 1.00 93.69 90 GLY A N 1
ATOM 662 C CA . GLY A 1 90 ? -5.667 12.045 1.491 1.00 93.69 90 GLY A CA 1
ATOM 663 C C . GLY A 1 90 ? -4.266 12.657 1.325 1.00 93.69 90 GLY A C 1
ATOM 664 O O . GLY A 1 90 ? -3.534 12.206 0.444 1.00 93.69 90 GLY A O 1
ATOM 665 N N . PRO A 1 91 ? -3.836 13.605 2.187 1.00 95.38 91 PRO A N 1
ATOM 666 C CA . PRO A 1 91 ? -2.480 14.155 2.132 1.00 95.38 91 PRO A CA 1
ATOM 667 C C . PRO A 1 91 ? -1.392 13.095 2.333 1.00 95.38 91 PRO A C 1
ATOM 669 O O . PRO A 1 91 ? -0.409 13.087 1.603 1.00 95.38 91 PRO A O 1
ATOM 672 N N . PHE A 1 92 ? -1.595 12.157 3.265 1.00 95.06 92 PHE A N 1
ATOM 673 C CA . PHE A 1 92 ? -0.660 11.052 3.489 1.00 95.06 92 PHE A CA 1
ATOM 674 C C . PHE A 1 92 ? -0.521 10.172 2.240 1.00 95.06 92 PHE A C 1
ATOM 676 O O . PHE A 1 92 ? 0.591 9.855 1.826 1.00 95.06 92 PHE A O 1
ATOM 683 N N . TRP A 1 93 ? -1.640 9.828 1.595 1.00 94.69 93 TRP A N 1
ATOM 684 C CA . TRP A 1 93 ? -1.619 9.076 0.339 1.00 94.69 93 TRP A CA 1
ATOM 685 C C . TRP A 1 93 ? -0.884 9.828 -0.780 1.00 94.69 93 TRP A C 1
ATOM 687 O O . TRP A 1 93 ? -0.088 9.232 -1.503 1.00 94.69 93 TRP A O 1
ATOM 697 N N . ALA A 1 94 ? -1.107 11.139 -0.901 1.00 93.06 94 ALA A N 1
ATOM 698 C CA . ALA A 1 94 ? -0.413 11.969 -1.882 1.00 93.06 94 ALA A CA 1
ATOM 699 C C . ALA A 1 94 ? 1.108 11.992 -1.654 1.00 93.06 94 ALA A C 1
ATOM 701 O O . ALA A 1 94 ? 1.863 11.930 -2.624 1.00 93.06 94 ALA A O 1
ATOM 702 N N . THR A 1 95 ? 1.562 12.016 -0.395 1.00 94.50 95 THR A N 1
ATOM 703 C CA . THR A 1 95 ? 2.989 11.907 -0.056 1.00 94.50 95 THR A CA 1
ATOM 704 C C . THR A 1 95 ? 3.580 10.579 -0.528 1.00 94.50 95 THR A C 1
ATOM 706 O O . THR A 1 95 ? 4.630 10.590 -1.164 1.00 94.50 95 THR A O 1
ATOM 709 N N . LEU A 1 96 ? 2.892 9.452 -0.300 1.00 92.94 96 LEU A N 1
ATOM 710 C CA . LEU A 1 96 ? 3.358 8.139 -0.769 1.00 92.94 96 LEU A CA 1
ATOM 711 C C . LEU A 1 96 ? 3.513 8.096 -2.297 1.00 92.94 96 LEU A C 1
ATOM 713 O O . LEU A 1 96 ? 4.538 7.650 -2.806 1.00 92.94 96 LEU A O 1
ATOM 717 N N . GLU A 1 97 ? 2.522 8.597 -3.043 1.00 92.00 97 GLU A N 1
ATOM 718 C CA . GLU A 1 97 ? 2.605 8.661 -4.510 1.00 92.00 97 GLU A CA 1
ATOM 719 C C . GLU A 1 97 ? 3.731 9.588 -4.987 1.00 92.00 97 GLU A C 1
ATOM 721 O O . GLU A 1 97 ? 4.432 9.266 -5.947 1.00 92.00 97 GLU A O 1
ATOM 726 N N . HIS A 1 98 ? 3.940 10.719 -4.308 1.00 91.50 98 HIS A N 1
ATOM 727 C CA . HIS A 1 98 ? 5.028 11.634 -4.635 1.00 91.50 98 HIS A CA 1
ATOM 728 C C . HIS A 1 98 ? 6.403 10.985 -4.431 1.00 91.50 98 HIS A C 1
ATOM 730 O O . HIS A 1 98 ? 7.269 11.098 -5.301 1.00 91.50 98 HIS A O 1
ATOM 736 N N . GLU A 1 99 ? 6.603 10.274 -3.319 1.00 88.81 99 GLU A N 1
ATOM 737 C CA . GLU A 1 99 ? 7.850 9.555 -3.042 1.00 88.81 99 GLU A CA 1
ATOM 738 C C . GLU A 1 99 ? 8.090 8.418 -4.038 1.00 88.81 99 GLU A C 1
ATOM 740 O O . GLU A 1 99 ? 9.194 8.297 -4.572 1.00 88.81 99 GLU A O 1
ATOM 745 N N . ALA A 1 100 ? 7.058 7.637 -4.365 1.00 87.00 100 ALA A N 1
ATOM 746 C CA . ALA A 1 100 ? 7.156 6.578 -5.365 1.00 87.00 100 ALA A CA 1
ATOM 747 C C . ALA A 1 100 ? 7.511 7.130 -6.754 1.00 87.00 100 ALA A C 1
ATOM 749 O O . ALA A 1 100 ? 8.396 6.600 -7.433 1.00 87.00 100 ALA A O 1
ATOM 750 N N . TRP A 1 101 ? 6.872 8.230 -7.168 1.00 87.88 101 TRP A N 1
ATOM 751 C CA . TRP A 1 101 ? 7.199 8.916 -8.417 1.00 87.88 101 TRP A CA 1
ATOM 752 C C . TRP A 1 101 ? 8.636 9.442 -8.414 1.00 87.88 101 TRP A C 1
ATOM 754 O O . TRP A 1 101 ? 9.369 9.250 -9.388 1.00 87.88 101 TRP A O 1
ATOM 764 N N . ARG A 1 102 ? 9.066 10.067 -7.312 1.00 87.88 102 ARG A N 1
ATOM 765 C CA . ARG A 1 102 ? 10.429 10.581 -7.158 1.00 87.88 102 ARG A CA 1
ATOM 766 C C . ARG A 1 102 ? 11.457 9.455 -7.272 1.00 87.88 102 ARG A C 1
ATOM 768 O O . ARG A 1 102 ? 12.399 9.584 -8.051 1.00 87.88 102 ARG A O 1
ATOM 775 N N . ALA A 1 103 ? 11.250 8.343 -6.572 1.00 85.75 103 ALA A N 1
ATOM 776 C CA . ALA A 1 103 ? 12.127 7.176 -6.635 1.00 85.75 103 ALA A CA 1
ATOM 777 C C . ALA A 1 103 ? 12.182 6.567 -8.048 1.00 85.75 103 ALA A C 1
ATOM 779 O O . ALA A 1 103 ? 13.265 6.243 -8.542 1.00 85.75 103 ALA A O 1
ATOM 780 N N . ALA A 1 104 ? 11.039 6.461 -8.735 1.00 84.12 104 ALA A N 1
ATOM 781 C CA . ALA A 1 104 ? 10.980 5.979 -10.115 1.00 84.12 104 ALA A CA 1
ATOM 782 C C . ALA A 1 104 ? 11.730 6.910 -11.084 1.00 84.12 104 ALA A C 1
ATOM 784 O O . ALA A 1 104 ? 12.479 6.437 -11.943 1.00 84.12 104 ALA A O 1
ATOM 785 N N . ARG A 1 105 ? 11.586 8.230 -10.914 1.00 83.88 105 ARG A N 1
ATOM 786 C CA . ARG A 1 105 ? 12.321 9.239 -11.686 1.00 83.88 105 ARG A CA 1
ATOM 787 C C . ARG A 1 105 ? 13.825 9.147 -11.443 1.00 83.88 105 ARG A C 1
ATOM 789 O O . ARG A 1 105 ? 14.588 9.120 -12.400 1.00 83.88 105 ARG A O 1
ATOM 796 N N . GLU A 1 106 ? 14.261 9.068 -10.189 1.00 86.19 106 GLU A N 1
ATOM 797 C CA . GLU A 1 106 ? 15.681 8.923 -9.842 1.00 86.19 106 GLU A CA 1
ATOM 798 C C . GLU A 1 106 ? 16.270 7.612 -10.388 1.00 86.19 106 GLU A C 1
ATOM 800 O O . GLU A 1 106 ? 17.415 7.578 -10.838 1.00 86.19 106 GLU A O 1
ATOM 805 N N . ALA A 1 107 ? 15.498 6.522 -10.399 1.00 82.12 107 ALA A N 1
ATOM 806 C CA . ALA A 1 107 ? 15.907 5.267 -11.024 1.00 82.12 107 ALA A CA 1
ATOM 807 C C . ALA A 1 107 ? 15.989 5.359 -12.559 1.00 82.12 107 ALA A C 1
ATOM 809 O O . ALA A 1 107 ? 16.874 4.747 -13.153 1.00 82.12 107 ALA A O 1
ATOM 810 N N . ALA A 1 108 ? 15.096 6.110 -13.211 1.00 82.00 108 ALA A N 1
ATOM 811 C CA . ALA A 1 108 ? 15.177 6.381 -14.647 1.00 82.00 108 ALA A CA 1
ATOM 812 C C . ALA A 1 108 ? 16.427 7.204 -14.989 1.00 82.00 108 ALA A C 1
ATOM 814 O O . ALA A 1 108 ? 17.250 6.744 -15.769 1.00 82.00 108 ALA A O 1
ATOM 815 N N . LEU A 1 109 ? 16.644 8.322 -14.292 1.00 83.69 109 LEU A N 1
ATOM 816 C CA . LEU A 1 109 ? 17.818 9.179 -14.486 1.00 83.69 109 LEU A CA 1
ATOM 817 C C . LEU A 1 109 ? 19.138 8.411 -14.342 1.00 83.69 109 LEU A C 1
ATOM 819 O O . LEU A 1 109 ? 20.035 8.578 -15.162 1.00 83.69 109 LEU A O 1
ATOM 823 N N . ARG A 1 110 ? 19.243 7.519 -13.347 1.00 83.19 110 ARG A N 1
ATOM 824 C CA . ARG A 1 110 ? 20.428 6.665 -13.178 1.00 83.19 110 ARG A CA 1
ATOM 825 C C . ARG A 1 110 ? 20.640 5.689 -14.335 1.00 83.19 110 ARG A C 1
ATOM 827 O O . ARG A 1 110 ? 21.786 5.448 -14.701 1.00 83.19 110 ARG A O 1
ATOM 834 N N . ARG A 1 111 ? 19.569 5.116 -14.899 1.00 83.19 111 ARG A N 1
ATOM 835 C CA . ARG A 1 111 ? 19.665 4.241 -16.085 1.00 83.19 111 ARG A CA 1
ATOM 836 C C . ARG A 1 111 ? 20.151 5.008 -17.311 1.00 83.19 111 ARG A C 1
ATOM 838 O O . ARG A 1 111 ? 20.918 4.456 -18.088 1.00 83.19 111 ARG A O 1
ATOM 845 N N . ASP A 1 112 ? 19.770 6.274 -17.413 1.00 84.56 112 ASP A N 1
ATOM 846 C CA . ASP A 1 112 ? 20.156 7.171 -18.504 1.00 84.56 112 ASP A CA 1
ATOM 847 C C . ASP A 1 112 ? 21.539 7.827 -18.278 1.00 84.56 112 ASP A C 1
ATOM 849 O O . ASP A 1 112 ? 21.955 8.698 -19.036 1.00 84.56 112 ASP A O 1
ATOM 853 N N . GLY A 1 113 ? 22.275 7.413 -17.237 1.00 82.62 113 GLY A N 1
ATOM 854 C CA . GLY A 1 113 ? 23.633 7.887 -16.949 1.00 82.62 113 GLY A CA 1
ATOM 855 C C . GLY A 1 113 ? 23.711 9.241 -16.237 1.00 82.62 113 GLY A C 1
ATOM 856 O O . GLY A 1 113 ? 24.805 9.784 -16.081 1.00 82.62 113 GLY A O 1
ATOM 857 N N . HIS A 1 114 ? 22.590 9.794 -15.767 1.00 74.25 114 HIS A N 1
ATOM 858 C CA . HIS A 1 114 ? 22.584 11.046 -15.015 1.00 74.25 114 HIS A CA 1
ATOM 859 C C . HIS A 1 114 ? 22.888 10.806 -13.523 1.00 74.25 114 HIS A C 1
ATOM 861 O O . HIS A 1 114 ? 22.265 9.936 -12.898 1.00 74.25 114 HIS A O 1
ATOM 867 N N . PRO A 1 115 ? 23.809 11.578 -12.909 1.00 64.81 115 PRO A N 1
ATOM 868 C CA . PRO A 1 115 ? 24.067 11.482 -11.478 1.00 64.81 115 PRO A CA 1
ATOM 869 C C . PRO A 1 115 ? 22.828 11.916 -10.674 1.00 64.81 115 PRO A C 1
ATOM 871 O O . PRO A 1 115 ? 22.048 12.756 -11.136 1.00 64.81 115 PRO A O 1
ATOM 874 N N . PRO A 1 116 ? 22.616 11.361 -9.466 1.00 64.75 116 PRO A N 1
ATOM 875 C CA . PRO A 1 116 ? 21.493 11.756 -8.626 1.00 64.75 116 PRO A CA 1
ATOM 876 C C . PRO A 1 116 ? 21.596 13.248 -8.287 1.00 64.75 116 PRO A C 1
ATOM 878 O O . PRO A 1 116 ? 22.691 13.769 -8.085 1.00 64.75 116 PRO A O 1
ATOM 881 N N . ALA A 1 117 ? 20.459 13.937 -8.169 1.00 62.03 117 ALA A N 1
ATOM 882 C CA . ALA A 1 117 ? 20.432 15.367 -7.841 1.00 62.03 117 ALA A CA 1
ATOM 883 C C . ALA A 1 117 ? 21.168 15.701 -6.522 1.00 62.03 117 ALA A C 1
ATOM 885 O O . ALA A 1 117 ? 21.661 16.812 -6.360 1.00 62.03 117 ALA A O 1
ATOM 886 N N . SER A 1 118 ? 21.304 14.732 -5.607 1.00 55.47 118 SER A N 1
ATOM 887 C CA . SER A 1 118 ? 22.103 14.858 -4.381 1.00 55.47 118 SER A CA 1
ATOM 888 C C . SER A 1 118 ? 23.619 14.895 -4.616 1.00 55.47 118 SER A C 1
ATOM 890 O O . SER A 1 118 ? 24.334 15.450 -3.789 1.00 55.47 118 SER A O 1
ATOM 892 N N . ALA A 1 119 ? 24.125 14.359 -5.731 1.00 47.88 119 ALA A N 1
ATOM 893 C CA . ALA A 1 119 ? 25.543 14.427 -6.092 1.00 47.88 119 ALA A CA 1
ATOM 894 C C . ALA A 1 119 ? 25.930 15.770 -6.735 1.00 47.88 119 ALA A C 1
ATOM 896 O O . ALA A 1 119 ? 27.096 16.147 -6.697 1.00 47.88 119 ALA A O 1
ATOM 897 N N . ALA A 1 120 ? 24.965 16.525 -7.273 1.00 47.41 120 ALA A N 1
ATOM 898 C CA . ALA A 1 120 ? 25.220 17.846 -7.853 1.00 47.41 120 ALA A CA 1
ATOM 899 C C . ALA A 1 120 ? 25.545 18.929 -6.799 1.00 47.41 120 ALA A C 1
ATOM 901 O O . ALA A 1 120 ? 26.088 19.968 -7.153 1.00 47.41 120 ALA A O 1
ATOM 902 N N . PHE A 1 121 ? 25.249 18.686 -5.515 1.00 46.75 121 PHE A N 1
ATOM 903 C CA . PHE A 1 121 ? 25.518 19.618 -4.407 1.00 46.75 121 PHE A CA 1
ATOM 904 C C . PHE A 1 121 ? 26.822 19.337 -3.641 1.00 46.75 121 PHE A C 1
ATOM 906 O O . PHE A 1 121 ? 27.159 20.090 -2.735 1.00 46.75 121 PHE A O 1
ATOM 913 N N . ALA A 1 122 ? 27.561 18.277 -3.987 1.00 39.88 122 ALA A N 1
ATOM 914 C CA . ALA A 1 122 ? 28.844 17.947 -3.356 1.00 39.88 122 ALA A CA 1
ATOM 915 C C . ALA A 1 122 ? 30.057 18.595 -4.058 1.00 39.88 122 ALA A C 1
ATOM 917 O O . ALA A 1 122 ? 31.197 18.255 -3.754 1.00 39.88 122 ALA A O 1
ATOM 918 N N . VAL A 1 123 ? 29.813 19.503 -5.009 1.00 40.97 123 VAL A N 1
ATOM 919 C CA . VAL A 1 123 ? 30.844 20.259 -5.734 1.00 40.97 123 VAL A CA 1
ATOM 920 C C . VAL A 1 123 ? 30.587 21.756 -5.556 1.00 40.97 123 VAL A C 1
ATOM 922 O O . VAL A 1 123 ? 30.241 22.446 -6.508 1.00 40.97 123 VAL A O 1
ATOM 925 N N . LEU A 1 124 ? 30.704 22.237 -4.321 1.00 39.69 124 LEU A N 1
ATOM 926 C CA . LEU A 1 124 ? 30.984 23.629 -3.945 1.00 39.69 124 LEU A CA 1
ATOM 927 C C . LEU A 1 124 ? 31.771 23.605 -2.630 1.00 39.69 124 LEU A C 1
ATOM 929 O O . LEU A 1 124 ? 32.628 24.497 -2.464 1.00 39.69 124 LEU A O 1
#

Sequence (124 aa):
MFFKTRMRRVLRRILAAARAEGGDPVSLPPTAAYLEGQAAARGLSWRGLSPAEAALLIAHEARLAMGAGSAGAARLERAARREAEARGLGPFWATLEHEAWRAAREAALRRDGHPPASAAFAVL

Organism: NCBI:txid1452450

pLDDT: mean 87.0, std 12.93, range [39.69, 97.38]

Secondary structure (DSSP, 8-state):
-HHHHHHHHHHHHHHHHHHHT-S-GGGS-S-HHHHHHHHHHTT---TT--HHHHHHHHHHHHHHHT-TT-HHHHHHHHHHHHHHHTTT-HHHHHHHHHHHHHHHHHHHHHHTTPPPTTTTTS--